Protein AF-A0A482VIJ1-F1 (afdb_monomer)

Mean predicted aligned error: 12.98 Å

InterPro domains:
  IPR029058 Alpha/Beta hydrolase fold [G3DSA:3.40.50.1820] (16-104)
  IPR029058 Alpha/Beta hydrolase fold [SSF53474] (33-103)

Foldseek 3Di:
DDCVVVVVVVVVVVVCVVVVPPDDDDPDPQVVLLVVLVCQQVVCCVVPVASPPAADVSLVRDGQDDADPPPNWGWDWDRGSHIDTDTDPDPCPVVVVVVVVVVVCPDDDDD

Solvent-accessible surface area (backbone atoms only — not comparable to full-atom values): 7043 Å² total; per-residue (Å²): 134,69,67,63,59,59,50,51,51,51,50,49,54,50,54,51,51,66,66,60,76,75,76,86,91,86,48,86,67,70,46,51,58,47,49,50,42,48,52,49,30,53,51,31,26,75,75,69,76,34,51,44,83,62,70,38,77,85,54,74,53,49,66,75,72,79,81,47,71,70,94,76,45,44,60,43,77,45,87,57,98,60,76,47,83,45,65,58,92,50,89,59,48,64,59,50,51,52,51,54,62,70,68,65,74,86,79,88,79,90,129

Structure (mmCIF, N/CA/C/O backbone):
data_AF-A0A482VIJ1-F1
#
_entry.id   AF-A0A482VIJ1-F1
#
loop_
_atom_site.group_PDB
_atom_site.id
_atom_site.type_symbol
_atom_site.label_atom_id
_atom_site.label_alt_id
_atom_site.label_comp_id
_atom_site.label_asym_id
_atom_site.label_entity_id
_atom_site.label_seq_id
_atom_site.pdbx_PDB_ins_code
_atom_site.Cartn_x
_atom_site.Cartn_y
_atom_site.Cartn_z
_atom_site.occupancy
_atom_site.B_iso_or_equiv
_atom_site.auth_seq_id
_atom_site.auth_comp_id
_atom_site.auth_asym_id
_atom_site.auth_atom_id
_atom_site.pdbx_PDB_model_num
ATOM 1 N N . MET A 1 1 ? 4.440 22.616 15.486 1.00 42.09 1 MET A N 1
ATOM 2 C CA . MET A 1 1 ? 3.058 22.442 14.984 1.00 42.09 1 MET A CA 1
ATOM 3 C C . MET A 1 1 ? 3.224 21.902 13.596 1.00 42.09 1 MET A C 1
ATOM 5 O O . MET A 1 1 ? 3.598 22.643 12.700 1.00 42.09 1 MET A O 1
ATOM 9 N N . ASP A 1 2 ? 3.164 20.586 13.497 1.00 49.50 2 ASP A N 1
ATOM 10 C CA . ASP A 1 2 ? 4.082 19.892 12.616 1.00 49.50 2 ASP A CA 1
ATOM 11 C C . ASP A 1 2 ? 3.494 19.707 11.222 1.00 49.50 2 ASP A C 1
ATOM 13 O O . ASP A 1 2 ? 2.427 19.133 11.011 1.00 49.50 2 ASP A O 1
ATOM 17 N N . ASN A 1 3 ? 4.248 20.222 10.263 1.00 58.94 3 ASN A N 1
ATOM 18 C CA . ASN A 1 3 ? 3.880 20.410 8.865 1.00 58.94 3 ASN A CA 1
ATOM 19 C C . ASN A 1 3 ? 3.670 19.074 8.126 1.00 58.94 3 ASN A C 1
ATOM 21 O O . ASN A 1 3 ? 3.147 19.055 7.010 1.00 58.94 3 ASN A O 1
ATOM 25 N N . TRP A 1 4 ? 4.069 17.953 8.741 1.00 51.56 4 TRP A N 1
ATOM 26 C CA . TRP A 1 4 ? 3.901 16.613 8.186 1.00 51.56 4 TRP A CA 1
ATOM 27 C C . TRP A 1 4 ? 2.431 16.200 8.143 1.00 51.56 4 TRP A C 1
ATOM 29 O O . TRP A 1 4 ? 2.011 15.623 7.145 1.00 51.56 4 TRP A O 1
ATOM 39 N N . ALA A 1 5 ? 1.623 16.570 9.143 1.00 49.69 5 ALA A N 1
ATOM 40 C CA . ALA A 1 5 ? 0.200 16.243 9.153 1.00 49.69 5 ALA A CA 1
ATOM 41 C C . ALA A 1 5 ? -0.525 16.956 8.002 1.00 49.69 5 ALA A C 1
ATOM 43 O O . ALA A 1 5 ? -1.233 16.322 7.223 1.00 49.69 5 ALA A O 1
ATOM 44 N N . THR A 1 6 ? -0.269 18.252 7.813 1.00 60.72 6 THR A N 1
ATOM 45 C CA . THR A 1 6 ? -0.856 19.045 6.721 1.00 60.72 6 THR A CA 1
ATOM 46 C C . THR A 1 6 ? -0.408 18.546 5.343 1.00 60.72 6 THR A C 1
ATOM 48 O O . THR A 1 6 ? -1.222 18.488 4.423 1.00 60.72 6 THR A O 1
ATOM 51 N N . SER A 1 7 ? 0.852 18.120 5.195 1.00 63.56 7 SER A N 1
ATOM 52 C CA . SER A 1 7 ? 1.369 17.520 3.955 1.00 63.56 7 SER A CA 1
ATOM 53 C C . SER A 1 7 ? 0.698 16.176 3.642 1.00 63.56 7 SER A C 1
ATOM 55 O O . SER A 1 7 ? 0.248 15.949 2.518 1.00 63.56 7 SER A O 1
ATOM 57 N N . MET A 1 8 ? 0.515 15.326 4.657 1.00 63.41 8 MET A N 1
ATOM 58 C CA . MET A 1 8 ? -0.187 14.047 4.524 1.00 63.41 8 MET A CA 1
ATOM 59 C C . MET A 1 8 ? -1.666 14.235 4.182 1.00 63.41 8 MET A C 1
ATOM 61 O O . MET A 1 8 ? -2.181 13.536 3.315 1.00 63.41 8 MET A O 1
ATOM 65 N N . PHE A 1 9 ? -2.340 15.208 4.801 1.00 67.31 9 PHE A N 1
ATOM 66 C CA . PHE A 1 9 ? -3.727 15.546 4.475 1.00 67.31 9 PHE A CA 1
ATOM 67 C C . PHE A 1 9 ? -3.861 16.123 3.063 1.00 67.31 9 PHE A C 1
ATOM 69 O O . PHE A 1 9 ? -4.804 15.786 2.352 1.00 67.31 9 PHE A O 1
ATOM 76 N N . THR A 1 10 ? -2.901 16.934 2.618 1.00 75.12 10 THR A N 1
ATOM 77 C CA . THR A 1 10 ? -2.908 17.503 1.262 1.00 75.12 10 THR A CA 1
ATOM 78 C C . THR A 1 10 ? -2.684 16.417 0.209 1.00 75.12 10 THR A C 1
ATOM 80 O O . THR A 1 10 ? -3.407 16.375 -0.785 1.00 75.12 10 THR A O 1
ATOM 83 N N . LEU A 1 11 ? -1.763 15.479 0.458 1.00 67.50 11 LEU A N 1
ATOM 84 C CA . LEU A 1 11 ? -1.567 14.295 -0.382 1.00 67.50 11 LEU A CA 1
ATOM 85 C C . LEU A 1 11 ? -2.771 13.343 -0.327 1.00 67.50 11 LEU A C 1
ATOM 87 O O . LEU A 1 11 ? -3.164 12.821 -1.365 1.00 67.50 11 LEU A O 1
ATOM 91 N N . MET A 1 12 ? -3.423 13.177 0.829 1.00 65.06 12 MET A N 1
ATOM 92 C CA . MET A 1 12 ? -4.675 12.418 0.951 1.00 65.06 12 MET A CA 1
ATOM 93 C C . MET A 1 12 ? -5.786 13.024 0.093 1.00 65.06 12 MET A C 1
ATOM 95 O O . MET A 1 12 ? -6.432 12.300 -0.658 1.00 65.06 12 MET A O 1
ATOM 99 N N . VAL A 1 13 ? -6.003 14.340 0.164 1.00 67.31 13 VAL A N 1
ATOM 100 C CA . VAL A 1 13 ? -7.056 15.011 -0.613 1.00 67.31 13 VAL A CA 1
ATOM 101 C C . VAL A 1 13 ? -6.743 14.960 -2.109 1.00 67.31 13 VAL A C 1
ATOM 103 O O . VAL A 1 13 ? -7.651 14.700 -2.893 1.00 67.31 13 VAL A O 1
ATOM 106 N N . LEU A 1 14 ? -5.479 15.123 -2.516 1.00 67.00 14 LEU A N 1
ATOM 107 C CA . LEU A 1 14 ? -5.055 15.020 -3.918 1.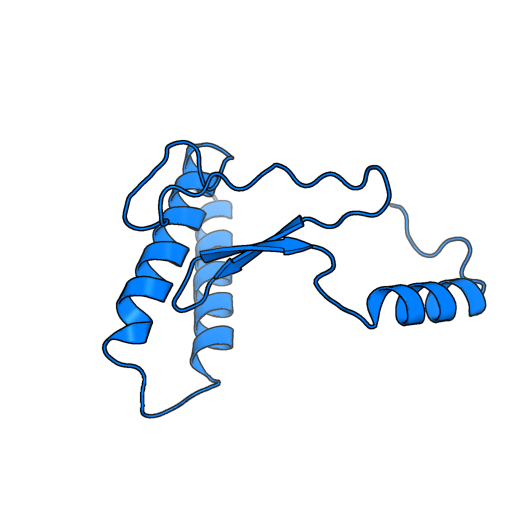00 67.00 14 LEU A CA 1
ATOM 108 C C . LEU A 1 14 ? -5.177 13.597 -4.472 1.00 67.00 14 LEU A C 1
ATOM 110 O O . LEU A 1 14 ? -5.728 13.428 -5.556 1.00 67.00 14 LEU A O 1
ATOM 114 N N . VAL A 1 15 ? -4.732 12.575 -3.736 1.00 64.31 15 VAL A N 1
ATOM 115 C CA . VAL A 1 15 ? -4.867 11.170 -4.155 1.00 64.31 15 VAL A CA 1
ATOM 116 C C . VAL A 1 15 ? -6.344 10.786 -4.240 1.00 64.31 15 VAL A C 1
ATOM 118 O O . VAL A 1 15 ? -6.765 10.192 -5.230 1.00 64.31 15 VAL A O 1
ATOM 121 N N . VAL A 1 16 ? -7.167 11.206 -3.274 1.00 61.03 16 VAL A N 1
ATOM 122 C CA . VAL A 1 16 ? -8.617 10.979 -3.313 1.00 61.03 16 VAL A CA 1
ATOM 123 C C . VAL A 1 16 ? -9.262 11.721 -4.491 1.00 61.03 16 VAL A C 1
ATOM 125 O O . VAL A 1 16 ? -10.038 11.109 -5.218 1.00 61.03 16 VAL A O 1
ATOM 128 N N . LEU A 1 17 ? -8.919 12.985 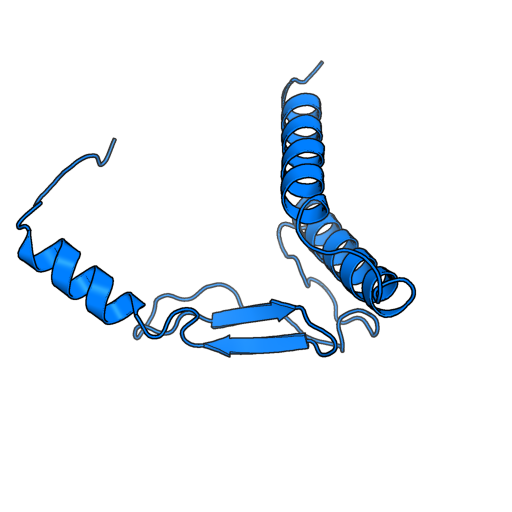-4.773 1.00 52.12 17 LEU A N 1
ATOM 129 C CA . LEU A 1 17 ? -9.480 13.728 -5.915 1.00 52.12 17 LEU A CA 1
ATOM 130 C C . LEU A 1 17 ? -9.065 13.145 -7.275 1.00 52.12 17 LEU A C 1
ATOM 132 O O . LEU A 1 17 ? -9.891 13.079 -8.189 1.00 52.12 17 LEU A O 1
ATOM 136 N N . VAL A 1 18 ? -7.806 12.713 -7.410 1.00 58.03 18 VAL A N 1
ATOM 137 C CA . VAL A 1 18 ? -7.283 12.072 -8.629 1.00 58.03 18 VAL A CA 1
ATOM 138 C C . VAL A 1 18 ? -7.990 10.736 -8.877 1.00 58.03 18 VAL A C 1
ATOM 140 O O . VAL A 1 18 ? -8.348 10.440 -10.017 1.00 58.03 18 VAL A O 1
ATOM 143 N N . MET A 1 19 ? -8.289 9.978 -7.819 1.00 46.25 19 MET A N 1
ATOM 144 C CA . MET A 1 19 ? -9.029 8.715 -7.908 1.00 46.25 19 MET A CA 1
ATOM 145 C C . MET A 1 19 ? -10.549 8.909 -8.094 1.00 46.25 19 MET A C 1
ATOM 147 O O . MET A 1 19 ? -11.213 8.057 -8.682 1.00 46.25 19 MET A O 1
ATOM 151 N N . VAL A 1 20 ? -11.122 10.034 -7.641 1.00 52.97 20 VAL A N 1
ATOM 152 C CA . VAL A 1 20 ? -12.568 10.333 -7.738 1.00 52.97 20 VAL A CA 1
ATOM 153 C C . VAL A 1 20 ? -12.992 10.779 -9.144 1.00 52.97 20 VAL A C 1
ATOM 155 O O . VAL A 1 20 ? -14.137 10.552 -9.526 1.00 52.97 20 VAL A O 1
ATOM 158 N N . LYS A 1 21 ? -12.101 11.357 -9.959 1.00 47.56 21 LYS A N 1
ATOM 159 C CA . LYS A 1 21 ? -12.488 11.962 -11.250 1.00 47.56 21 LYS A CA 1
ATOM 160 C C . LYS A 1 21 ? -12.780 10.971 -12.395 1.00 47.56 21 LYS A C 1
ATOM 162 O O . LYS A 1 21 ? -13.191 11.424 -13.460 1.00 47.56 21 LYS A O 1
ATOM 167 N N . LYS A 1 22 ? -12.560 9.654 -12.228 1.00 54.00 22 LYS A N 1
ATOM 168 C CA . LYS A 1 22 ? -12.498 8.708 -13.367 1.00 54.00 22 LYS A CA 1
ATOM 169 C C . LYS A 1 22 ? -13.723 7.8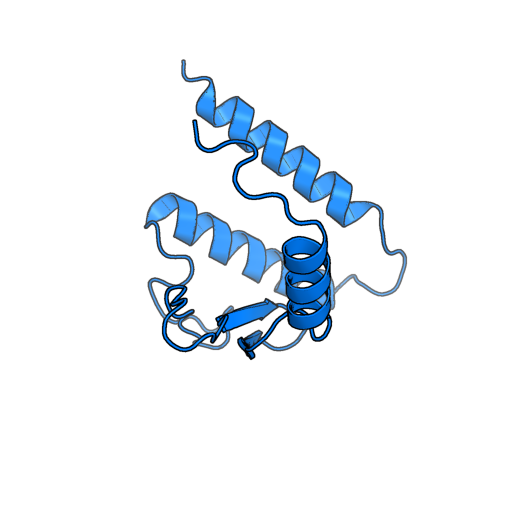16 -13.628 1.00 54.00 22 LYS A C 1
ATOM 171 O O . LYS A 1 22 ? -13.741 7.195 -14.684 1.00 54.00 22 LYS A O 1
ATOM 176 N N . SER A 1 23 ? -14.757 7.724 -12.785 1.00 53.28 23 SER A N 1
ATOM 177 C CA . SER A 1 23 ? -15.887 6.844 -13.149 1.00 53.28 23 SER A CA 1
ATOM 178 C C . SER A 1 23 ? -17.213 7.182 -12.477 1.00 53.28 23 SER A C 1
ATOM 180 O O . SER A 1 23 ? -17.320 7.223 -11.253 1.00 53.28 23 SER A O 1
ATOM 182 N N . ASN A 1 24 ? -18.226 7.399 -13.312 1.00 49.19 24 ASN A N 1
ATOM 183 C CA . ASN A 1 24 ? -19.594 7.735 -12.950 1.00 49.19 24 ASN A CA 1
ATOM 184 C C . ASN A 1 24 ? -20.507 6.498 -13.128 1.00 49.19 24 ASN A C 1
ATOM 186 O O . ASN A 1 24 ? -20.458 5.839 -14.161 1.00 49.19 24 ASN A O 1
ATOM 190 N N . ILE A 1 25 ? -21.399 6.282 -12.147 1.00 50.41 25 ILE A N 1
ATOM 191 C CA . ILE A 1 25 ? -22.788 5.770 -12.297 1.00 50.41 25 ILE A CA 1
ATOM 192 C C . ILE A 1 25 ? -23.127 4.279 -11.997 1.00 50.41 25 ILE A C 1
ATOM 194 O O . ILE A 1 25 ? -24.306 3.955 -11.962 1.00 50.41 25 ILE A O 1
ATOM 198 N N . CYS A 1 26 ? -22.219 3.388 -11.566 1.00 47.69 26 CYS A N 1
ATOM 199 C CA . CYS A 1 26 ? -22.636 2.024 -11.121 1.00 47.69 26 CYS A CA 1
ATOM 200 C C . CYS A 1 26 ? -21.984 1.522 -9.814 1.00 47.69 26 CYS A C 1
ATOM 202 O O . CYS A 1 26 ? -21.698 0.339 -9.664 1.00 47.69 26 CYS A O 1
ATOM 204 N N . PHE A 1 27 ? -21.691 2.425 -8.871 1.00 51.62 27 PHE A N 1
ATOM 205 C CA . PHE A 1 27 ? -20.649 2.183 -7.859 1.00 51.62 27 PHE A CA 1
ATOM 206 C C . PHE A 1 27 ? -21.126 2.142 -6.388 1.00 51.62 27 PHE A C 1
ATOM 208 O O . PHE A 1 27 ? -20.320 1.865 -5.516 1.00 51.62 27 PHE A O 1
ATOM 215 N N . ALA A 1 28 ? -22.388 2.414 -6.042 1.00 53.69 28 ALA A N 1
ATOM 216 C CA . ALA A 1 28 ? -22.733 2.784 -4.655 1.00 53.69 28 ALA A CA 1
ATOM 217 C C . ALA A 1 28 ? -22.463 1.717 -3.564 1.00 53.69 28 ALA A C 1
ATOM 219 O O . ALA A 1 28 ? -22.162 2.107 -2.442 1.00 53.69 28 ALA A O 1
ATOM 220 N N . LEU A 1 29 ? -22.519 0.414 -3.873 1.00 51.41 29 LEU A N 1
ATOM 221 C CA . LEU A 1 29 ? -22.243 -0.660 -2.898 1.00 51.41 29 LEU A CA 1
ATOM 222 C C . LEU A 1 29 ? -20.837 -1.263 -3.040 1.00 51.41 29 LEU A C 1
ATOM 224 O O . LEU A 1 29 ? -20.159 -1.475 -2.043 1.00 51.41 29 LEU A O 1
ATOM 228 N N . ALA A 1 30 ? -20.343 -1.467 -4.265 1.00 54.12 30 ALA A N 1
ATOM 229 C CA . ALA A 1 30 ? -18.973 -1.948 -4.471 1.00 54.12 30 ALA A CA 1
ATOM 230 C C . ALA A 1 30 ? -17.917 -0.909 -4.029 1.00 54.12 30 ALA A C 1
ATOM 232 O O . ALA A 1 30 ? -16.828 -1.275 -3.592 1.00 54.12 30 ALA A O 1
ATOM 233 N N . ARG A 1 31 ? -18.234 0.404 -4.052 1.00 63.03 31 ARG A N 1
ATOM 234 C CA . ARG A 1 31 ? -17.298 1.438 -3.558 1.00 63.03 31 ARG A CA 1
ATOM 235 C C . ARG A 1 31 ? -17.053 1.346 -2.073 1.00 63.03 31 ARG A C 1
ATOM 237 O O . ARG A 1 31 ? -15.952 1.689 -1.662 1.00 63.03 31 ARG A O 1
ATOM 244 N N . THR A 1 32 ? -18.067 1.014 -1.274 1.00 76.31 32 THR A N 1
ATOM 245 C CA . THR A 1 32 ? -17.959 1.158 0.182 1.00 76.31 32 THR A CA 1
ATOM 246 C C . THR A 1 32 ? -16.938 0.175 0.718 1.00 76.31 32 THR A C 1
ATOM 248 O O . THR A 1 32 ? -15.999 0.593 1.382 1.00 76.31 32 THR A O 1
ATOM 251 N N . VAL A 1 33 ? -17.024 -1.088 0.301 1.00 84.12 33 VAL A N 1
ATOM 252 C CA . VAL A 1 33 ? -16.093 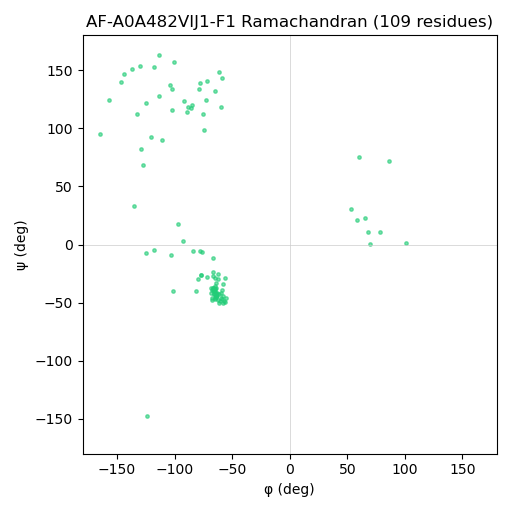-2.135 0.733 1.00 84.12 33 VAL A CA 1
ATOM 253 C C . VAL A 1 33 ? -14.668 -1.848 0.254 1.00 84.12 33 VAL A C 1
ATOM 255 O O . VAL A 1 33 ? -13.731 -1.907 1.046 1.00 84.12 33 VAL A O 1
ATOM 258 N N . ILE A 1 34 ? -14.481 -1.459 -1.013 1.00 86.25 34 ILE A N 1
ATOM 259 C CA . ILE A 1 34 ? -13.148 -1.123 -1.546 1.00 86.25 34 ILE A CA 1
ATOM 260 C C . ILE A 1 34 ? -12.550 0.089 -0.810 1.00 86.25 34 ILE A C 1
ATOM 262 O O . ILE A 1 34 ? -11.367 0.085 -0.464 1.00 86.25 34 ILE A O 1
ATOM 266 N N . LEU A 1 35 ? -13.355 1.121 -0.530 1.00 85.56 35 LEU A N 1
ATOM 267 C CA . LEU A 1 35 ? -12.910 2.289 0.233 1.00 85.56 35 LEU A CA 1
ATOM 268 C C . LEU A 1 35 ? -12.565 1.926 1.680 1.00 85.56 35 LEU A C 1
ATOM 270 O O . LEU A 1 35 ? -11.541 2.380 2.182 1.00 85.56 35 LEU A O 1
ATOM 274 N N . GLU A 1 36 ? -13.374 1.103 2.342 1.00 88.62 36 GLU A N 1
ATOM 275 C CA . GLU A 1 36 ? -13.124 0.642 3.710 1.00 88.62 36 GLU A CA 1
ATOM 276 C C . GLU A 1 36 ? -11.840 -0.187 3.801 1.00 88.62 36 GLU A C 1
ATOM 278 O O . GLU A 1 36 ? -11.013 0.060 4.683 1.00 88.62 36 GLU A O 1
ATOM 283 N N . ARG A 1 37 ? -11.617 -1.103 2.848 1.00 90.50 37 ARG A N 1
ATOM 284 C CA . ARG A 1 37 ? -10.366 -1.866 2.710 1.00 90.50 37 ARG A CA 1
ATOM 285 C C . ARG A 1 37 ? -9.168 -0.938 2.562 1.00 90.50 37 ARG A C 1
ATOM 287 O O . ARG A 1 37 ? -8.188 -1.075 3.293 1.00 90.50 37 ARG A O 1
ATOM 294 N N . LEU A 1 38 ? -9.266 0.043 1.665 1.00 89.50 38 LEU A N 1
ATOM 295 C CA . LEU A 1 38 ? -8.202 1.010 1.421 1.00 89.50 38 LEU A CA 1
ATOM 296 C C . LEU A 1 38 ? -7.900 1.827 2.686 1.00 89.50 38 LEU A C 1
ATOM 298 O O . LEU A 1 38 ? -6.751 1.895 3.118 1.00 89.50 38 LEU A O 1
ATOM 302 N N . ILE A 1 39 ? -8.926 2.395 3.323 1.00 90.06 39 ILE A N 1
ATOM 303 C CA . ILE A 1 39 ? -8.783 3.168 4.564 1.00 90.06 39 ILE A CA 1
ATOM 304 C C . ILE A 1 39 ? -8.133 2.314 5.655 1.00 90.06 39 ILE A C 1
ATOM 306 O O . ILE A 1 39 ? -7.222 2.791 6.336 1.00 90.06 39 ILE A O 1
ATOM 310 N N . LYS A 1 40 ? -8.551 1.053 5.817 1.00 90.00 40 LYS A N 1
ATOM 311 C CA . LYS A 1 40 ? -7.978 0.131 6.804 1.00 90.00 40 LYS A CA 1
ATOM 312 C C . LYS A 1 40 ? -6.500 -0.154 6.530 1.00 90.00 40 LYS A C 1
ATOM 314 O O . LYS A 1 40 ? -5.704 -0.024 7.458 1.00 90.00 40 LYS A O 1
ATOM 319 N N . LEU A 1 41 ? -6.131 -0.474 5.287 1.00 91.62 41 LEU A N 1
ATOM 320 C CA . LEU A 1 41 ? -4.741 -0.725 4.880 1.00 91.62 41 LEU A CA 1
ATOM 321 C C . LEU A 1 41 ? -3.845 0.484 5.180 1.00 91.62 41 LEU A C 1
ATOM 323 O O . LEU A 1 41 ? -2.823 0.343 5.851 1.00 91.62 41 LEU A O 1
ATOM 327 N N . TRP A 1 42 ? -4.258 1.685 4.764 1.00 89.31 42 TRP A N 1
ATOM 328 C CA . TRP A 1 42 ? -3.496 2.913 5.019 1.00 89.31 42 TRP A CA 1
ATOM 329 C C . TRP A 1 42 ? -3.430 3.269 6.504 1.00 89.31 42 TRP A C 1
ATOM 331 O O . TRP A 1 42 ? -2.381 3.688 6.990 1.00 89.31 42 TRP A O 1
ATOM 341 N N . THR A 1 43 ? -4.520 3.071 7.249 1.00 90.44 43 THR A N 1
ATOM 342 C CA . THR A 1 43 ? -4.552 3.314 8.699 1.00 90.44 43 THR A CA 1
ATOM 343 C C . THR A 1 43 ? -3.608 2.370 9.434 1.00 90.44 43 THR A C 1
ATOM 345 O O . THR A 1 43 ? -2.867 2.804 10.313 1.00 90.44 43 THR A O 1
ATOM 348 N N . ASN A 1 44 ? -3.621 1.084 9.086 1.00 93.12 44 ASN A N 1
ATOM 349 C CA . ASN A 1 44 ? -2.720 0.097 9.667 1.00 93.12 44 ASN A CA 1
ATOM 350 C C . ASN A 1 44 ? -1.261 0.416 9.324 1.00 93.12 44 ASN A C 1
ATOM 352 O O . ASN A 1 44 ? -0.417 0.410 10.214 1.00 93.12 44 ASN A O 1
ATOM 356 N N . PHE A 1 45 ? -0.975 0.784 8.073 1.00 93.12 45 PHE A N 1
ATOM 357 C CA . PHE A 1 45 ? 0.363 1.202 7.668 1.00 93.12 45 PHE A CA 1
ATOM 358 C C . PHE A 1 45 ? 0.846 2.427 8.457 1.00 93.12 45 PHE A C 1
ATOM 360 O O . PHE A 1 45 ? 1.946 2.408 8.997 1.00 93.12 45 PHE A O 1
ATOM 367 N N . ALA A 1 46 ? 0.009 3.456 8.611 1.00 90.69 46 ALA A N 1
ATOM 368 C CA . ALA A 1 46 ? 0.358 4.644 9.388 1.00 90.69 46 ALA A CA 1
ATOM 369 C C . ALA A 1 46 ? 0.571 4.348 10.886 1.00 90.69 46 ALA A C 1
ATOM 371 O O . ALA A 1 46 ? 1.395 4.995 11.526 1.00 90.69 46 ALA A O 1
ATOM 372 N N . LYS A 1 47 ? -0.166 3.382 11.454 1.00 88.31 47 LYS A N 1
ATOM 373 C CA . LYS A 1 47 ? -0.063 3.005 12.874 1.00 88.31 47 LYS A CA 1
ATOM 374 C C . LYS A 1 47 ? 1.096 2.057 13.175 1.00 88.31 47 LYS A C 1
ATOM 376 O O . LYS A 1 47 ? 1.716 2.182 14.225 1.00 88.31 47 LYS A O 1
ATOM 381 N N . PHE A 1 48 ? 1.343 1.091 12.295 1.00 92.88 48 PHE A N 1
ATOM 382 C CA . PHE A 1 48 ? 2.187 -0.072 12.583 1.00 92.88 48 PHE A CA 1
ATOM 383 C C . PHE A 1 48 ? 3.340 -0.257 11.590 1.00 92.88 48 PHE A C 1
ATOM 385 O O . PHE A 1 48 ? 4.151 -1.158 11.770 1.00 92.88 48 PHE A O 1
ATOM 392 N N . GLY A 1 49 ? 3.396 0.522 10.505 1.00 87.44 49 GLY A N 1
ATOM 393 C CA . GLY A 1 49 ? 4.327 0.299 9.390 1.00 87.44 49 GLY A CA 1
ATOM 394 C C . GLY A 1 49 ? 4.015 -0.947 8.550 1.00 87.44 49 GLY A C 1
ATOM 395 O O . GLY A 1 49 ? 4.713 -1.222 7.579 1.00 87.44 49 GLY A O 1
ATOM 396 N N . ASN A 1 50 ? 2.959 -1.692 8.893 1.00 91.38 50 ASN A N 1
ATOM 397 C CA . ASN A 1 50 ? 2.492 -2.885 8.193 1.00 91.38 50 ASN A CA 1
ATOM 398 C C . ASN A 1 50 ? 1.005 -2.696 7.819 1.00 91.38 50 ASN A C 1
ATOM 400 O O . ASN A 1 50 ? 0.196 -2.470 8.720 1.00 91.38 50 ASN A O 1
ATOM 404 N N . PRO A 1 51 ? 0.618 -2.775 6.530 1.00 90.50 51 PRO A N 1
ATOM 405 C CA . PRO A 1 51 ? -0.779 -2.636 6.102 1.00 90.50 51 PRO A CA 1
ATOM 406 C C . PRO A 1 51 ? -1.699 -3.762 6.611 1.00 90.50 51 PRO A C 1
ATOM 408 O O . PRO A 1 51 ? -2.891 -3.538 6.842 1.00 90.50 51 PRO A O 1
ATOM 411 N N . THR A 1 52 ? -1.151 -4.960 6.828 1.00 92.88 52 THR A N 1
ATOM 412 C CA . THR A 1 52 ? -1.864 -6.164 7.289 1.00 92.88 52 THR A CA 1
ATOM 413 C C . THR A 1 52 ? -1.158 -6.764 8.516 1.00 92.88 52 THR A C 1
ATOM 415 O O . THR A 1 52 ? -0.546 -7.829 8.420 1.00 92.88 52 THR A O 1
ATOM 418 N N . PRO A 1 53 ? -1.179 -6.075 9.673 1.00 90.75 53 PRO A N 1
ATOM 419 C CA . PRO A 1 53 ? -0.520 -6.553 10.889 1.00 90.75 53 PRO A CA 1
ATOM 420 C C . PRO A 1 53 ? -1.263 -7.745 11.510 1.00 90.75 53 PRO A C 1
ATOM 422 O O . PRO A 1 53 ? -0.647 -8.589 12.151 1.00 90.75 53 PRO A O 1
ATOM 425 N N . GLU A 1 54 ? -2.576 -7.818 11.288 1.00 89.31 54 GLU A N 1
ATOM 426 C CA . GLU A 1 54 ? -3.476 -8.875 11.743 1.00 89.31 54 GLU A CA 1
ATOM 427 C C . GLU A 1 54 ? -4.427 -9.245 10.601 1.00 89.31 54 GLU A C 1
ATOM 429 O O . GLU A 1 54 ? -4.762 -8.399 9.759 1.00 89.31 54 GLU A O 1
ATOM 434 N N . SER A 1 55 ? -4.882 -10.498 10.576 1.00 85.62 55 SER A N 1
ATOM 435 C CA . SER A 1 55 ? -5.892 -10.940 9.618 1.00 85.62 55 SER A CA 1
ATOM 436 C C . SER A 1 55 ? -7.257 -10.348 9.983 1.00 85.62 55 SER A C 1
ATOM 438 O O . SER A 1 55 ? -7.619 -10.219 11.151 1.00 85.62 55 SER A O 1
ATOM 440 N N . SER A 1 56 ? -8.030 -9.947 8.975 1.00 88.69 56 SER A N 1
ATOM 441 C CA . SER A 1 56 ? -9.380 -9.424 9.189 1.00 88.69 56 SER A CA 1
ATOM 442 C C . SER A 1 56 ? -10.305 -9.860 8.066 1.00 88.69 56 SER A C 1
ATOM 444 O O . SER A 1 56 ? -9.871 -9.964 6.921 1.00 88.69 56 SER A O 1
ATOM 446 N N . GLU A 1 57 ? -11.576 -10.077 8.394 1.00 89.50 57 GLU A N 1
ATOM 447 C CA . GLU A 1 57 ? -12.607 -10.472 7.428 1.00 89.50 57 GLU A CA 1
ATOM 448 C C . GLU A 1 57 ? -12.757 -9.436 6.305 1.00 89.50 57 GLU A C 1
ATOM 450 O O . GLU A 1 57 ? -12.834 -9.792 5.133 1.00 89.50 57 GLU A O 1
ATOM 455 N N . LEU A 1 58 ? -12.675 -8.143 6.646 1.00 88.19 58 LEU A N 1
ATOM 456 C CA . LEU A 1 58 ? -12.706 -7.047 5.672 1.00 88.19 58 LEU A CA 1
ATOM 457 C C . LEU A 1 58 ? -11.590 -7.167 4.624 1.00 88.19 58 LEU A C 1
ATOM 459 O O . LEU A 1 58 ? -11.791 -6.796 3.467 1.00 88.19 58 LEU A O 1
ATOM 463 N N . LEU A 1 59 ? -10.428 -7.682 5.036 1.00 88.75 59 LEU A N 1
ATOM 464 C CA . LEU A 1 59 ? -9.269 -7.906 4.176 1.00 88.75 59 LEU A CA 1
ATOM 465 C C . LEU A 1 59 ? -9.172 -9.353 3.668 1.00 88.75 59 LEU A C 1
ATOM 467 O O . LEU A 1 59 ? -8.095 -9.773 3.254 1.00 88.75 59 LEU A O 1
ATOM 471 N N . GLU A 1 60 ? -10.261 -10.123 3.738 1.00 90.88 60 GLU A N 1
ATOM 472 C CA . GLU A 1 60 ? -10.324 -11.528 3.305 1.00 90.88 60 GLU A CA 1
ATOM 473 C C . GLU A 1 60 ? -9.236 -12.406 3.949 1.00 90.88 60 GLU A C 1
ATOM 475 O O . GLU A 1 60 ? -8.752 -13.372 3.368 1.00 90.88 60 GLU A O 1
ATOM 480 N N . TYR A 1 61 ? -8.838 -12.058 5.178 1.00 91.19 61 TYR A N 1
ATOM 481 C CA . TYR A 1 61 ? -7.774 -12.713 5.945 1.00 91.19 61 TYR A CA 1
ATOM 482 C C . TYR A 1 61 ? -6.396 -12.729 5.261 1.00 91.19 61 TYR A C 1
ATOM 484 O O . TYR A 1 61 ? -5.528 -13.518 5.636 1.00 91.19 61 TYR A O 1
ATOM 492 N N . ILE A 1 62 ? -6.160 -11.826 4.308 1.00 90.38 62 ILE A N 1
ATOM 493 C CA . ILE A 1 62 ? -4.892 -11.745 3.584 1.00 90.38 62 ILE A CA 1
ATOM 494 C C . ILE A 1 62 ? -3.829 -11.044 4.415 1.00 90.38 62 ILE A C 1
ATOM 496 O O . ILE A 1 62 ? -4.040 -9.966 4.975 1.00 90.38 62 ILE A O 1
ATOM 500 N N . ILE A 1 63 ? -2.648 -11.657 4.426 1.00 91.00 63 ILE A N 1
ATOM 501 C CA . ILE A 1 63 ? -1.409 -11.043 4.884 1.00 91.00 63 ILE A CA 1
ATOM 502 C C . ILE A 1 63 ? -0.624 -10.643 3.643 1.00 91.00 63 ILE A C 1
ATOM 504 O O . ILE A 1 63 ? -0.232 -11.497 2.848 1.00 91.00 63 ILE A O 1
ATOM 508 N N . TRP A 1 64 ? -0.415 -9.342 3.464 1.00 90.75 64 TRP A N 1
ATOM 509 C CA . TRP A 1 64 ? 0.368 -8.817 2.359 1.00 90.75 64 TRP A CA 1
ATOM 510 C C . TRP A 1 64 ? 1.855 -9.066 2.648 1.00 90.75 64 TRP A C 1
ATOM 512 O O . TRP A 1 64 ? 2.393 -8.484 3.597 1.00 90.75 64 TRP A O 1
ATOM 522 N N . PRO A 1 65 ? 2.538 -9.937 1.877 1.00 86.94 65 PRO A N 1
ATOM 523 C CA . PRO A 1 65 ? 3.964 -10.161 2.064 1.00 86.94 65 PRO A CA 1
ATOM 524 C C . PRO A 1 65 ? 4.757 -8.877 1.828 1.00 86.94 65 PRO A C 1
ATOM 526 O O . PRO A 1 65 ? 4.401 -8.047 0.989 1.00 86.94 65 PRO A O 1
ATOM 529 N N . GLN A 1 66 ?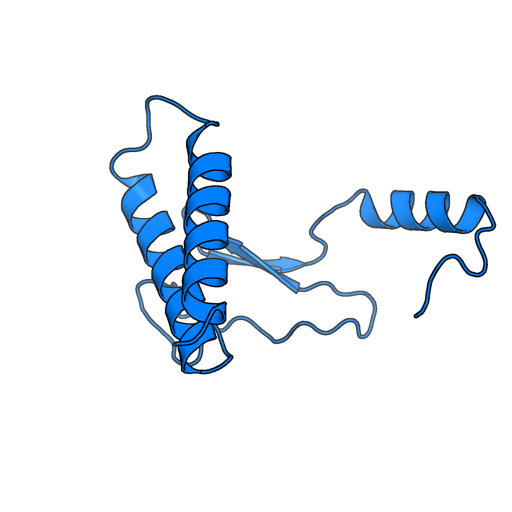 5.870 -8.742 2.547 1.00 85.38 66 GLN A N 1
ATOM 530 C CA . GLN A 1 66 ? 6.823 -7.676 2.274 1.00 85.38 66 GLN A CA 1
ATOM 531 C C . GLN A 1 66 ? 7.328 -7.786 0.836 1.00 85.38 66 GLN A C 1
ATOM 533 O O . GLN A 1 66 ? 7.545 -8.886 0.322 1.00 85.38 66 GLN A O 1
ATOM 538 N N . LEU A 1 67 ? 7.531 -6.631 0.202 1.00 82.75 67 LEU A N 1
ATOM 539 C CA . LEU A 1 67 ? 8.100 -6.582 -1.133 1.00 82.75 67 LEU A CA 1
ATOM 540 C C . LEU A 1 67 ? 9.489 -7.228 -1.103 1.00 82.75 67 LEU A C 1
ATOM 542 O O . LEU A 1 67 ? 10.393 -6.752 -0.417 1.00 82.75 67 LEU A O 1
ATOM 546 N N . SER A 1 68 ? 9.647 -8.307 -1.858 1.00 76.62 68 SER A N 1
ATOM 547 C CA . SER A 1 68 ? 10.937 -8.923 -2.128 1.00 76.62 68 SER A CA 1
ATOM 548 C C . SER A 1 68 ? 11.222 -8.746 -3.604 1.00 76.62 68 SER A C 1
ATOM 550 O O . SER A 1 68 ? 10.371 -9.080 -4.413 1.00 76.62 68 SER A O 1
ATOM 552 N N . THR A 1 69 ? 12.391 -8.213 -3.945 1.00 70.75 69 THR A N 1
ATOM 553 C CA . THR A 1 69 ? 12.899 -8.165 -5.326 1.00 70.75 69 THR A CA 1
ATOM 554 C C . THR A 1 69 ? 13.782 -9.370 -5.647 1.00 70.75 69 THR A C 1
ATOM 556 O O . THR A 1 69 ? 14.355 -9.468 -6.735 1.00 70.75 69 THR A O 1
ATOM 559 N N . ASN A 1 70 ? 13.910 -10.300 -4.696 1.00 68.00 70 ASN A N 1
ATOM 560 C CA . ASN A 1 70 ? 14.697 -11.504 -4.878 1.00 68.00 70 ASN A CA 1
ATOM 561 C C . ASN A 1 70 ? 14.048 -12.342 -5.983 1.00 68.00 70 ASN A C 1
ATOM 563 O O . ASN A 1 70 ? 12.839 -12.555 -5.985 1.00 68.00 70 ASN A O 1
ATOM 567 N N . ASN A 1 71 ? 14.861 -12.809 -6.928 1.00 68.38 71 ASN A N 1
ATOM 568 C CA . ASN A 1 71 ? 14.445 -13.652 -8.054 1.00 68.38 71 ASN A CA 1
ATOM 569 C C . ASN A 1 71 ? 13.538 -12.973 -9.102 1.00 68.38 71 ASN A C 1
ATOM 571 O O . ASN A 1 71 ? 13.037 -13.657 -9.990 1.00 68.38 71 ASN A O 1
ATOM 575 N N . GLY A 1 72 ? 13.366 -11.644 -9.056 1.00 68.56 72 GLY A N 1
ATOM 576 C CA . GLY A 1 72 ? 12.578 -10.905 -10.054 1.00 68.56 72 GLY A CA 1
ATOM 577 C C . GLY A 1 72 ? 11.060 -10.996 -9.866 1.00 68.56 72 GLY A C 1
ATOM 578 O O . GLY A 1 72 ? 10.306 -10.560 -10.738 1.00 68.56 72 GLY A O 1
ATOM 579 N N . ASP A 1 73 ? 10.606 -11.533 -8.735 1.00 75.31 73 ASP A N 1
ATOM 580 C CA . ASP A 1 73 ? 9.203 -11.480 -8.348 1.00 75.31 73 ASP A CA 1
ATOM 581 C C . ASP A 1 73 ? 8.865 -10.096 -7.787 1.00 75.31 73 ASP A C 1
ATOM 583 O O . ASP A 1 73 ? 9.640 -9.485 -7.062 1.00 75.31 73 ASP A O 1
ATOM 587 N N . PHE A 1 74 ? 7.697 -9.582 -8.155 1.00 81.62 74 PHE A N 1
ATOM 588 C CA . PHE A 1 74 ? 7.150 -8.315 -7.684 1.00 81.62 74 PHE A CA 1
ATOM 589 C C . PHE A 1 74 ? 5.725 -8.572 -7.213 1.00 81.62 74 PHE A C 1
ATOM 591 O O . PHE A 1 74 ? 4.758 -8.385 -7.957 1.00 81.62 74 PHE A O 1
ATOM 598 N N . LEU A 1 75 ? 5.620 -9.056 -5.975 1.00 86.25 75 LEU A N 1
ATOM 599 C CA . LEU A 1 75 ? 4.344 -9.363 -5.343 1.00 86.25 75 LEU A CA 1
ATOM 600 C C . LEU A 1 75 ? 3.617 -8.071 -4.966 1.00 86.25 75 LEU A C 1
ATOM 602 O O . LEU A 1 75 ? 4.139 -7.235 -4.228 1.00 86.25 75 LEU A O 1
ATOM 606 N N . TYR A 1 76 ? 2.394 -7.924 -5.458 1.00 87.06 76 TYR A N 1
ATOM 607 C CA . TYR A 1 76 ? 1.521 -6.797 -5.164 1.00 87.06 76 TYR A CA 1
ATOM 608 C C . TYR A 1 76 ? 0.142 -7.294 -4.743 1.00 87.06 76 TYR A C 1
ATOM 610 O O . TYR A 1 76 ? -0.288 -8.388 -5.110 1.00 87.06 76 TYR A O 1
ATOM 618 N N . LEU A 1 77 ? -0.548 -6.480 -3.952 1.00 90.12 77 LEU A N 1
ATOM 619 C CA . LEU A 1 77 ? -1.919 -6.748 -3.548 1.00 90.12 77 LEU A CA 1
ATOM 620 C C . LEU A 1 77 ? -2.870 -6.148 -4.587 1.00 90.12 77 LEU A C 1
ATOM 622 O O . LEU A 1 77 ? -2.861 -4.936 -4.809 1.00 90.12 77 LEU A O 1
ATOM 626 N N . ASP A 1 78 ? -3.670 -6.994 -5.224 1.00 89.06 78 ASP A N 1
ATOM 627 C CA . ASP A 1 78 ? -4.767 -6.574 -6.088 1.00 89.06 78 ASP A CA 1
ATOM 628 C C . ASP A 1 78 ? -6.005 -6.306 -5.231 1.00 89.06 78 ASP A C 1
ATOM 630 O O . ASP A 1 78 ? -6.469 -7.184 -4.501 1.00 89.06 78 ASP A O 1
ATOM 634 N N . ILE A 1 79 ? -6.503 -5.070 -5.282 1.00 87.56 79 ILE A N 1
ATOM 635 C CA . ILE A 1 79 ? -7.617 -4.597 -4.457 1.00 87.56 79 ILE A CA 1
ATOM 636 C C . ILE A 1 79 ? -8.811 -4.365 -5.382 1.00 87.56 79 ILE A C 1
ATOM 638 O O . ILE A 1 79 ? -8.983 -3.274 -5.932 1.00 87.56 79 ILE A O 1
ATOM 642 N N . GLY A 1 80 ? -9.618 -5.407 -5.558 1.00 82.25 80 GLY A N 1
ATOM 643 C CA . GLY A 1 80 ? -10.862 -5.372 -6.319 1.00 82.25 80 GLY A CA 1
ATOM 644 C C . GLY A 1 80 ? -12.047 -5.833 -5.477 1.00 82.25 80 GLY A C 1
ATOM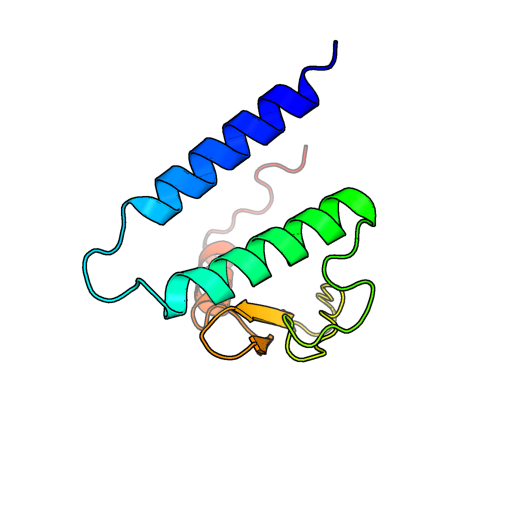 645 O O . GLY A 1 80 ? -12.085 -5.622 -4.259 1.00 82.25 80 GLY A O 1
ATOM 646 N N . ASP A 1 81 ? -13.013 -6.472 -6.139 1.00 81.69 81 ASP A N 1
ATOM 647 C CA . ASP A 1 81 ? -14.134 -7.133 -5.463 1.00 81.69 81 ASP A CA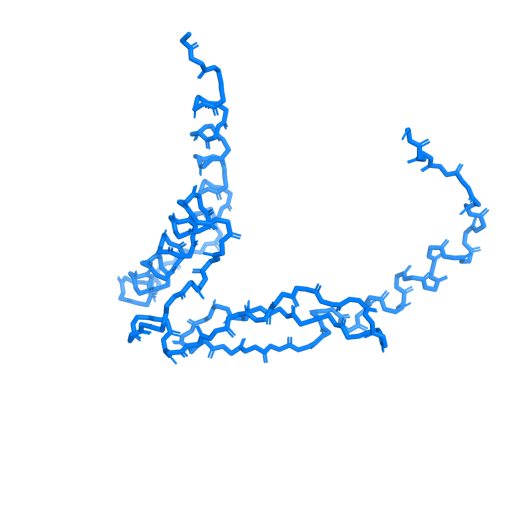 1
ATOM 648 C C . ASP A 1 81 ? -13.628 -8.254 -4.539 1.00 81.69 81 ASP A C 1
ATOM 650 O O . ASP A 1 81 ? -14.049 -8.331 -3.384 1.00 81.69 81 ASP A O 1
ATOM 654 N N . SER A 1 82 ? -12.653 -9.042 -5.005 1.00 83.50 82 SER A N 1
ATOM 655 C CA . SER A 1 82 ? -11.815 -9.917 -4.180 1.00 83.50 82 SER A CA 1
ATOM 656 C C . SER A 1 82 ? -10.453 -9.281 -3.910 1.00 83.50 82 SER A C 1
ATOM 658 O O . SER A 1 82 ? -9.995 -8.408 -4.658 1.00 83.50 82 SER A O 1
ATOM 660 N N . MET A 1 83 ? -9.794 -9.717 -2.837 1.00 86.94 83 MET A N 1
ATOM 661 C CA . MET A 1 83 ? -8.388 -9.401 -2.612 1.00 86.94 83 MET A CA 1
ATOM 662 C C . MET A 1 83 ? -7.513 -10.600 -2.961 1.00 86.94 83 MET A C 1
ATOM 664 O O . MET A 1 83 ? -7.787 -11.730 -2.573 1.00 86.94 83 MET A O 1
ATOM 668 N N . GLU A 1 84 ? -6.432 -10.355 -3.695 1.00 90.44 84 GLU A N 1
ATOM 669 C CA . GLU A 1 84 ? -5.505 -11.406 -4.115 1.00 90.44 84 GLU A CA 1
ATOM 670 C C . GLU A 1 84 ? -4.079 -10.863 -4.164 1.00 90.44 84 GLU A C 1
ATOM 672 O O . GLU A 1 84 ? -3.836 -9.750 -4.631 1.00 90.44 84 GLU A O 1
ATOM 677 N N . VAL A 1 85 ? -3.109 -11.662 -3.723 1.00 89.00 85 VAL A N 1
ATOM 678 C CA . VAL A 1 85 ? -1.693 -11.345 -3.936 1.00 89.00 85 VAL A CA 1
ATOM 679 C C . VAL A 1 85 ? -1.297 -11.871 -5.310 1.00 89.00 85 VAL A C 1
ATOM 681 O O . VAL A 1 85 ? -1.352 -13.073 -5.567 1.00 89.00 85 VAL A O 1
ATOM 684 N N . LYS A 1 86 ? -0.897 -10.962 -6.195 1.00 89.12 86 LYS A N 1
ATOM 685 C CA . LYS A 1 86 ? -0.480 -11.256 -7.567 1.00 89.12 86 LYS A CA 1
ATOM 686 C C . LYS A 1 86 ? 0.997 -10.943 -7.744 1.00 89.12 86 LYS A C 1
ATOM 688 O O . LYS A 1 86 ? 1.600 -10.238 -6.943 1.00 89.12 86 LYS A O 1
ATOM 693 N N . ASN A 1 87 ? 1.579 -11.484 -8.805 1.00 84.56 87 ASN A N 1
ATOM 694 C CA . ASN A 1 87 ? 2.965 -11.249 -9.187 1.00 84.56 87 ASN A CA 1
ATOM 695 C C . ASN A 1 87 ? 3.010 -10.584 -10.569 1.00 84.56 87 ASN A C 1
ATOM 697 O O . ASN A 1 87 ? 2.107 -10.790 -11.379 1.00 84.56 87 ASN A O 1
ATOM 701 N N . HIS A 1 88 ? 4.061 -9.808 -10.833 1.00 76.69 88 HIS A N 1
ATOM 702 C CA . HIS A 1 88 ? 4.328 -9.140 -12.115 1.00 76.69 88 HIS A CA 1
ATOM 703 C C . HIS A 1 88 ? 3.215 -8.156 -12.537 1.00 76.69 88 HIS A C 1
ATOM 705 O O . HIS A 1 88 ? 2.444 -8.431 -13.460 1.00 76.69 88 HIS A O 1
ATOM 711 N N . PRO A 1 89 ? 3.145 -6.964 -11.913 1.00 70.19 89 PRO A N 1
ATOM 712 C CA . PRO A 1 89 ? 2.041 -6.013 -12.104 1.00 70.19 89 PRO A CA 1
ATOM 713 C C . PRO A 1 89 ? 1.900 -5.489 -13.538 1.00 70.19 89 PRO A C 1
ATOM 715 O O . PRO A 1 89 ? 0.814 -5.091 -13.959 1.00 70.19 89 PRO A O 1
ATOM 718 N N . LEU A 1 90 ? 2.987 -5.480 -14.312 1.00 74.44 90 LEU A N 1
ATOM 719 C CA . LEU A 1 90 ? 3.003 -4.982 -15.682 1.00 74.44 90 LEU A CA 1
ATOM 720 C C . LEU A 1 90 ? 3.711 -5.986 -16.589 1.00 74.44 90 LEU A C 1
ATOM 722 O O . LEU A 1 90 ? 4.929 -6.124 -16.540 1.00 74.44 90 LEU A O 1
ATOM 726 N N . LYS A 1 91 ? 2.963 -6.613 -17.505 1.00 73.50 91 LYS A N 1
ATOM 727 C CA . LYS A 1 91 ? 3.535 -7.490 -18.550 1.00 73.50 91 LYS A CA 1
ATOM 728 C C . LYS A 1 91 ? 4.595 -6.779 -19.399 1.00 73.50 91 LYS A C 1
ATOM 730 O O . LYS A 1 91 ? 5.518 -7.403 -19.906 1.00 73.50 91 LYS A O 1
ATOM 735 N N . THR A 1 92 ? 4.460 -5.462 -19.544 1.00 77.44 92 THR A N 1
ATOM 736 C CA . THR A 1 92 ? 5.371 -4.616 -20.322 1.00 77.44 92 THR A CA 1
ATOM 737 C C . THR A 1 92 ? 6.603 -4.182 -19.527 1.00 77.44 92 THR A C 1
ATOM 739 O O . THR A 1 92 ? 7.480 -3.555 -20.104 1.00 77.44 92 THR A O 1
ATOM 742 N N . TYR A 1 93 ? 6.699 -4.485 -18.227 1.00 79.75 93 TYR A N 1
ATOM 743 C CA . TYR A 1 93 ? 7.822 -4.046 -17.389 1.00 79.75 93 TYR A CA 1
ATOM 744 C C . TYR A 1 93 ? 9.172 -4.484 -17.964 1.00 79.75 93 TYR A C 1
ATOM 746 O O . TYR A 1 93 ? 10.056 -3.654 -18.140 1.00 79.75 93 TYR A O 1
ATOM 754 N N . ASN A 1 94 ? 9.285 -5.747 -18.385 1.00 79.75 94 ASN A N 1
ATOM 755 C CA . ASN A 1 94 ? 10.507 -6.263 -19.007 1.00 79.75 94 ASN A CA 1
ATOM 756 C C . ASN A 1 94 ? 10.870 -5.494 -20.282 1.00 79.75 94 ASN A C 1
ATOM 758 O O . ASN A 1 94 ? 12.018 -5.110 -20.458 1.00 79.75 94 ASN A O 1
ATOM 762 N N . ARG A 1 95 ? 9.878 -5.168 -21.118 1.00 83.38 95 ARG A N 1
ATOM 763 C CA . ARG A 1 95 ? 10.087 -4.365 -22.329 1.00 83.38 95 ARG A CA 1
ATOM 764 C C . ARG A 1 95 ? 10.538 -2.938 -22.010 1.00 83.38 95 ARG A C 1
ATOM 766 O O . ARG A 1 95 ? 11.356 -2.383 -22.734 1.00 83.38 95 ARG A O 1
ATOM 773 N N . TRP A 1 96 ? 9.998 -2.328 -20.957 1.00 82.50 96 TRP A N 1
ATOM 774 C CA . TRP A 1 96 ? 10.446 -1.010 -20.508 1.00 82.50 96 TRP A CA 1
ATOM 775 C C . TRP A 1 96 ? 11.868 -1.060 -19.951 1.00 82.50 96 TRP A C 1
ATOM 777 O O . TRP A 1 96 ? 12.646 -0.169 -20.268 1.00 82.50 96 TRP A O 1
ATOM 787 N N . ASN A 1 97 ? 12.230 -2.114 -19.214 1.00 81.56 97 ASN A N 1
ATOM 788 C CA . ASN A 1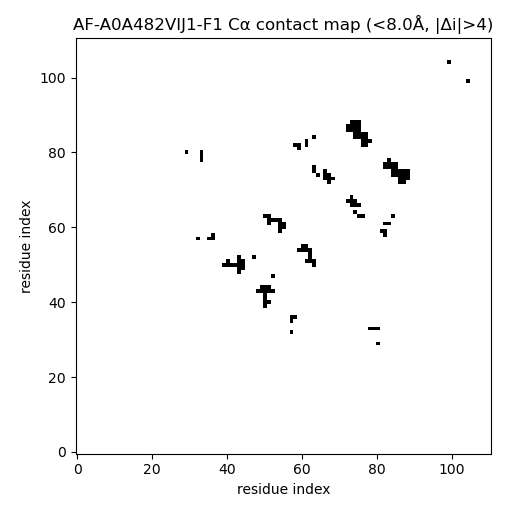 97 ? 13.600 -2.333 -18.747 1.00 81.56 97 ASN A CA 1
ATOM 789 C C . ASN A 1 97 ? 14.570 -2.542 -19.915 1.00 81.56 97 ASN A C 1
ATOM 791 O O . ASN A 1 97 ? 15.636 -1.940 -19.934 1.00 81.56 97 ASN A O 1
ATOM 795 N N . GLU A 1 98 ? 14.199 -3.344 -20.916 1.00 85.44 98 GLU A N 1
ATOM 796 C CA . GLU A 1 98 ? 14.981 -3.524 -22.146 1.00 85.44 98 GLU A CA 1
ATOM 797 C C . GLU A 1 98 ? 15.190 -2.195 -22.872 1.00 85.44 98 GLU A C 1
ATOM 799 O O . GLU A 1 98 ? 16.311 -1.870 -23.256 1.00 85.44 98 GLU A O 1
ATOM 804 N N . LEU A 1 99 ? 14.122 -1.405 -23.028 1.00 85.94 99 LEU A N 1
ATOM 805 C CA . LEU A 1 99 ? 14.192 -0.109 -23.691 1.00 85.94 99 LEU A CA 1
ATOM 806 C C . LEU A 1 99 ? 15.063 0.869 -22.897 1.00 85.94 99 LEU A C 1
ATOM 808 O O . LEU A 1 99 ? 15.945 1.488 -23.482 1.00 85.94 99 LEU A O 1
ATOM 812 N N . TYR A 1 100 ? 14.877 0.952 -21.580 1.00 81.50 100 TYR A N 1
ATOM 813 C CA . TYR A 1 100 ? 15.699 1.766 -20.685 1.00 81.50 100 TYR A CA 1
ATOM 814 C C . TYR A 1 100 ? 17.185 1.393 -20.789 1.00 81.50 100 TYR A C 1
ATOM 816 O O . TYR A 1 100 ? 18.018 2.257 -21.050 1.00 81.50 100 TYR A O 1
ATOM 824 N N . ASN A 1 101 ? 17.507 0.099 -20.702 1.00 83.62 101 ASN A N 1
ATOM 825 C CA . ASN A 1 101 ? 18.878 -0.400 -20.812 1.00 83.62 101 ASN A CA 1
ATOM 826 C C . ASN A 1 101 ? 19.479 -0.149 -22.206 1.00 83.62 101 ASN A C 1
ATOM 828 O O . ASN A 1 101 ? 20.665 0.152 -22.322 1.00 83.62 101 ASN A O 1
ATOM 832 N N . SER A 1 102 ? 18.671 -0.237 -23.270 1.00 85.88 102 SER A N 1
ATOM 833 C CA . SER A 1 102 ? 19.123 0.014 -24.648 1.00 85.88 102 SER A CA 1
ATOM 834 C C . SER A 1 102 ? 19.516 1.468 -24.906 1.00 85.88 102 SER A C 1
ATOM 836 O O . SER A 1 102 ? 20.305 1.736 -25.809 1.00 85.88 102 SER A O 1
ATOM 838 N N . LEU A 1 103 ? 18.987 2.406 -24.113 1.00 83.94 103 LEU A N 1
ATOM 839 C CA . LEU A 1 103 ? 19.282 3.830 -24.254 1.00 83.94 103 LEU A CA 1
ATOM 840 C C . LEU A 1 103 ? 20.651 4.210 -23.672 1.00 83.94 103 LEU A C 1
ATOM 842 O O . LEU A 1 103 ? 21.075 5.348 -23.852 1.00 83.94 103 LEU A O 1
ATOM 846 N N . GLY A 1 104 ? 21.352 3.276 -23.019 1.00 70.69 104 GLY A N 1
ATOM 847 C CA . GLY A 1 104 ? 22.728 3.482 -22.567 1.00 70.69 104 GLY A CA 1
ATOM 848 C C . GLY A 1 104 ? 22.879 4.561 -21.495 1.00 70.69 104 GLY A C 1
ATOM 849 O O . GLY A 1 104 ? 23.963 5.117 -21.362 1.00 70.69 104 GLY A O 1
ATOM 850 N N . TYR A 1 105 ? 21.813 4.872 -20.750 1.00 67.88 105 TYR A N 1
ATOM 851 C CA . TYR A 1 105 ? 21.901 5.732 -19.572 1.00 67.88 105 TYR A CA 1
ATOM 852 C C . TYR A 1 105 ? 22.542 4.931 -18.434 1.00 67.88 105 TYR A C 1
ATOM 854 O O . TYR A 1 105 ? 21.885 4.115 -17.790 1.00 67.88 105 TYR A O 1
ATOM 862 N N . ASP A 1 106 ? 23.842 5.130 -18.250 1.00 64.81 106 ASP A N 1
ATOM 863 C CA . ASP A 1 106 ? 24.684 4.487 -17.244 1.00 64.81 106 ASP A CA 1
ATOM 864 C C . ASP A 1 106 ? 24.539 5.114 -15.853 1.00 64.81 106 ASP A C 1
ATOM 866 O O . ASP A 1 106 ? 24.651 4.398 -14.865 1.00 64.81 106 ASP A O 1
ATOM 870 N N . ASP A 1 107 ? 24.232 6.408 -15.756 1.00 63.50 107 ASP A N 1
ATOM 871 C CA . ASP A 1 107 ? 24.041 7.061 -14.461 1.00 63.50 107 ASP A CA 1
ATOM 872 C C . ASP A 1 107 ? 23.349 8.419 -14.638 1.00 63.50 107 ASP A C 1
ATOM 874 O O . ASP A 1 107 ? 23.979 9.436 -14.920 1.00 63.50 107 ASP A O 1
ATOM 878 N N . LEU A 1 108 ? 22.027 8.474 -14.494 1.00 59.75 108 LEU A N 1
ATOM 879 C CA . LEU A 1 108 ? 21.344 9.749 -14.293 1.00 59.75 108 LEU A CA 1
ATOM 880 C C . LEU A 1 108 ? 20.597 9.687 -12.964 1.00 59.75 108 LEU A C 1
ATOM 882 O O . LEU A 1 108 ? 19.432 9.302 -12.892 1.00 59.75 108 LEU A O 1
ATOM 886 N N . PHE A 1 109 ? 21.317 10.152 -11.941 1.00 56.31 109 PHE A N 1
ATOM 887 C CA . PHE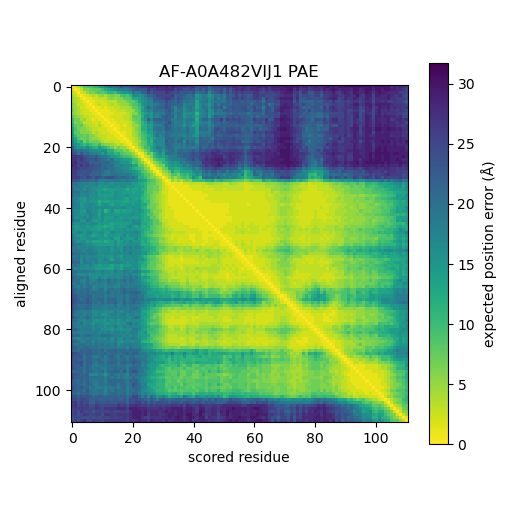 A 1 109 ? 20.836 10.606 -10.635 1.00 56.31 109 PHE A CA 1
ATOM 888 C C . PHE A 1 109 ? 20.657 9.530 -9.549 1.00 56.31 109 PHE A C 1
ATOM 890 O O . PHE A 1 109 ? 19.548 9.282 -9.079 1.00 56.31 109 PHE A O 1
ATOM 897 N N . THR A 1 110 ? 21.764 8.999 -9.024 1.00 49.34 110 THR A N 1
ATOM 898 C CA . THR A 1 110 ? 21.846 8.726 -7.578 1.00 49.34 110 THR A CA 1
ATOM 899 C C . THR A 1 110 ? 22.394 9.968 -6.873 1.00 49.34 110 THR A C 1
ATOM 901 O O . THR A 1 110 ? 23.532 10.365 -7.125 1.00 49.34 110 THR A O 1
ATOM 904 N N . TYR A 1 111 ? 21.560 10.603 -6.045 1.00 47.84 111 TYR A N 1
ATOM 905 C CA . TYR A 1 111 ? 21.967 11.642 -5.090 1.00 47.84 111 TYR A CA 1
ATOM 906 C C . TYR A 1 111 ? 22.497 11.017 -3.801 1.00 47.84 111 TYR A C 1
ATOM 908 O O . TYR A 1 111 ? 21.952 9.958 -3.410 1.00 47.84 111 TYR A O 1
#

Secondary structure (DSSP, 8-state):
--HHHHHHHHHHHHHHHHHHTT--SS-TTHHHHHHHHHHHHHHHHHHHS-S-SS--GGGTT---PPP--GGG--EEEEESSSEEEEE-S-TTHHHHHHHHHHTT---S---

Sequence (111 aa):
MDNWATSMFTLMVLVVLVMVKKSNICFALARTVILERLIKLWTNFAKFGNPTPESSELLEYIIWPQLSTNNGDFLYLDIGDSMEVKNHPLKTYNRWNELYNSLGYDDLFTY

Radius of gyration: 17.94 Å; Cα contacts (8 Å, |Δi|>4): 75; chains: 1; bounding box: 48×36×40 Å

Organism: Asbolus verrucosus (NCBI:txid1661398)

pLDDT: mean 75.36, std 14.95, range [42.09, 93.12]

Nearest PDB structures (foldseek):
  3b3q-assembly1_B  TM=8.291E-01  e=3.212E-03  Mus musculus
  5tym-assembly1_A  TM=7.871E-01  e=1.402E-01  Lucilia cuprina
  4fnm-assembly1_A  TM=6.831E-01  e=6.014E-02  Lucilia cuprina
  5ch3-assembly1_A  TM=6.831E-01  e=1.012E-01  Lucilia cuprina
  5c8v-assembly1_A  TM=6.825E-01  e=1.496E-01  Lucilia cuprina